Protein AF-A0A7T5CGI6-F1 (afdb_monomer_lite)

pLDDT: mean 94.91, std 3.3, range [75.25, 98.0]

Foldseek 3Di:
DDWAADPQQFIWDWDWDPDVPTDIDDTDGLAPVAGADNPWDKDWDDDPQKIKIWIAHPVRFIWIWIAHPVPGIDHTDTD

Secondary structure (DSSP, 8-state):
-EEEE-TT--EEEE---SSTTPPPPP-EES-TT-PPPTTS--EEEEETTEEEEEEE-TTS-EEEEEEETTTEEPPPEE-

Sequence (79 aa):
MTVAVSADGLLHAAFRPLVPGGEWTPLLAIDPYTAVSPAGGATVITQGDTVMVFAVLPDGRVCRSDYTPERGWSPLMAG

Structure (mmCIF, N/CA/C/O backbone):
data_AF-A0A7T5CGI6-F1
#
_entry.id   AF-A0A7T5CGI6-F1
#
loop_
_atom_site.group_PDB
_atom_site.id
_atom_site.type_symbol
_atom_site.label_atom_id
_atom_site.label_alt_id
_atom_site.label_comp_id
_atom_site.label_asym_id
_atom_site.label_entity_id
_atom_site.label_seq_id
_atom_site.pdbx_PDB_ins_code
_atom_site.Cartn_x
_atom_site.Cartn_y
_atom_site.Cartn_z
_atom_site.occupancy
_atom_site.B_iso_or_equiv
_atom_site.auth_seq_id
_atom_site.auth_comp_id
_atom_site.auth_asym_id
_atom_site.auth_atom_id
_atom_site.pdbx_PDB_model_num
ATOM 1 N N . MET A 1 1 ? 2.413 -0.392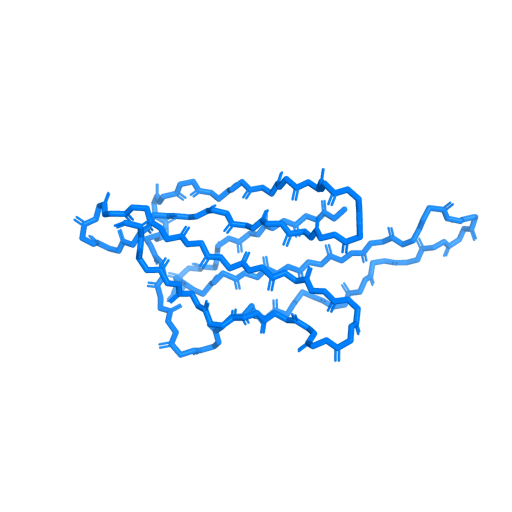 -10.446 1.00 88.81 1 MET A N 1
ATOM 2 C CA . MET A 1 1 ? 2.554 -0.601 -8.990 1.00 88.81 1 MET A CA 1
ATOM 3 C C . MET A 1 1 ? 1.218 -1.059 -8.434 1.00 88.81 1 MET A C 1
ATOM 5 O O . MET A 1 1 ? 0.201 -0.725 -9.028 1.00 88.81 1 MET A O 1
ATOM 9 N N . THR A 1 2 ? 1.222 -1.798 -7.329 1.00 94.19 2 THR A N 1
ATOM 10 C CA . THR A 1 2 ? 0.028 -2.061 -6.520 1.00 94.19 2 THR A CA 1
ATOM 11 C C . THR A 1 2 ? 0.317 -1.788 -5.048 1.00 94.19 2 THR A C 1
ATOM 13 O O . THR A 1 2 ? 1.472 -1.870 -4.625 1.00 94.19 2 THR A O 1
ATOM 16 N N . VAL A 1 3 ? -0.737 -1.497 -4.288 1.00 96.69 3 VAL A N 1
ATOM 17 C CA . VAL A 1 3 ? -0.706 -1.371 -2.828 1.00 96.69 3 VAL A CA 1
ATOM 18 C C . VAL A 1 3 ? -1.776 -2.255 -2.202 1.00 96.69 3 VAL A C 1
ATOM 20 O O . VAL A 1 3 ? -2.799 -2.524 -2.830 1.00 96.69 3 VAL A O 1
ATOM 23 N N . ALA A 1 4 ? -1.528 -2.726 -0.985 1.00 95.69 4 ALA A N 1
ATOM 24 C CA . ALA A 1 4 ? -2.470 -3.532 -0.219 1.00 95.69 4 ALA A CA 1
ATOM 25 C C . ALA A 1 4 ? -2.271 -3.299 1.280 1.00 95.69 4 ALA A C 1
ATOM 27 O O . ALA A 1 4 ? -1.155 -3.027 1.719 1.00 95.69 4 ALA A O 1
ATOM 28 N N . VAL A 1 5 ? -3.347 -3.432 2.052 1.00 96.69 5 VAL A N 1
ATOM 29 C CA . VAL A 1 5 ? -3.304 -3.400 3.518 1.00 96.69 5 VAL A CA 1
ATOM 30 C C . VAL A 1 5 ? -3.423 -4.830 4.027 1.00 96.69 5 VAL A C 1
ATOM 32 O O . VAL A 1 5 ? -4.319 -5.567 3.611 1.00 96.69 5 VAL A O 1
ATOM 35 N N . SER A 1 6 ? -2.497 -5.244 4.883 1.00 94.44 6 SER A N 1
ATOM 36 C CA . SER A 1 6 ? -2.522 -6.552 5.533 1.00 94.44 6 SER A CA 1
ATOM 37 C C . SER A 1 6 ? -3.497 -6.575 6.720 1.00 94.44 6 SER A C 1
ATOM 39 O O . SER A 1 6 ? -3.971 -5.542 7.192 1.00 94.44 6 SER A O 1
ATOM 41 N N . ALA A 1 7 ? -3.814 -7.770 7.227 1.00 93.12 7 ALA A N 1
ATOM 42 C CA . ALA A 1 7 ? -4.767 -7.933 8.331 1.00 93.12 7 ALA A CA 1
ATOM 43 C C . ALA A 1 7 ? -4.291 -7.308 9.659 1.00 93.12 7 ALA A C 1
ATOM 45 O O . ALA A 1 7 ? -5.115 -6.936 10.491 1.00 93.12 7 ALA A O 1
ATOM 46 N N . ASP A 1 8 ? -2.978 -7.174 9.848 1.00 93.12 8 ASP A N 1
ATOM 47 C CA . ASP A 1 8 ? -2.330 -6.467 10.959 1.00 93.12 8 ASP A CA 1
ATOM 48 C C . ASP A 1 8 ? -2.203 -4.949 10.721 1.00 93.12 8 ASP A C 1
ATOM 50 O O . ASP A 1 8 ? -1.663 -4.233 11.561 1.00 93.12 8 ASP A O 1
ATOM 54 N N . GLY A 1 9 ? -2.746 -4.439 9.611 1.00 96.12 9 GLY A N 1
ATOM 55 C CA . GLY A 1 9 ? -2.821 -3.010 9.316 1.00 96.12 9 GLY A CA 1
ATOM 56 C C . GLY A 1 9 ? -1.552 -2.425 8.700 1.00 96.12 9 GLY A C 1
ATOM 57 O O . GLY A 1 9 ? -1.462 -1.207 8.575 1.00 96.12 9 GLY A O 1
ATOM 58 N N . LEU A 1 10 ? -0.574 -3.236 8.292 1.00 96.69 10 LEU A N 1
ATOM 59 C CA . LEU A 1 10 ? 0.590 -2.724 7.573 1.00 96.69 10 LEU A CA 1
ATOM 60 C C . LEU A 1 10 ? 0.231 -2.434 6.115 1.00 96.69 10 LEU A C 1
ATOM 62 O O . LEU A 1 10 ? -0.449 -3.201 5.431 1.00 96.69 10 LEU A O 1
ATOM 66 N N . LEU A 1 11 ? 0.698 -1.288 5.627 1.00 97.44 11 LEU A N 1
ATOM 67 C CA . LEU A 1 11 ? 0.538 -0.903 4.234 1.00 97.44 11 LEU A CA 1
ATOM 68 C C . LEU A 1 11 ? 1.731 -1.412 3.431 1.00 97.44 11 LEU A C 1
ATOM 70 O O . LEU A 1 11 ? 2.879 -1.073 3.723 1.00 97.44 11 LEU A O 1
ATOM 74 N N . HIS A 1 12 ? 1.455 -2.201 2.399 1.00 97.38 12 HIS A N 1
ATOM 75 C CA . HIS A 1 12 ? 2.465 -2.802 1.545 1.00 97.38 12 HIS A CA 1
ATOM 76 C C . HIS A 1 12 ? 2.400 -2.284 0.112 1.00 97.38 12 HIS A C 1
ATOM 78 O O . HIS A 1 12 ? 1.327 -1.957 -0.399 1.00 97.38 12 HIS A O 1
ATOM 84 N N . ALA A 1 13 ? 3.548 -2.302 -0.563 1.00 97.25 13 ALA A N 1
ATOM 85 C CA . ALA A 1 13 ? 3.666 -2.021 -1.985 1.00 97.25 13 ALA A CA 1
ATOM 86 C C . ALA A 1 13 ? 4.462 -3.109 -2.713 1.00 97.25 13 ALA A C 1
ATOM 88 O O . ALA A 1 13 ? 5.400 -3.700 -2.174 1.00 97.25 13 ALA A O 1
ATOM 89 N N . ALA A 1 14 ? 4.097 -3.333 -3.972 1.00 95.94 14 ALA A N 1
ATOM 90 C CA . ALA A 1 14 ? 4.878 -4.117 -4.919 1.00 95.94 14 ALA A CA 1
ATOM 91 C C . ALA A 1 14 ? 4.859 -3.445 -6.295 1.00 95.94 14 ALA A C 1
ATOM 93 O O . ALA A 1 14 ? 3.871 -2.813 -6.701 1.00 95.94 14 ALA A O 1
ATOM 94 N N . PHE A 1 15 ? 5.945 -3.596 -7.046 1.00 92.81 15 PHE A N 1
ATOM 95 C CA . PHE A 1 15 ? 6.031 -3.108 -8.414 1.00 92.81 15 PHE A CA 1
ATOM 96 C C . PHE A 1 15 ? 6.390 -4.230 -9.376 1.00 92.81 15 PHE A C 1
ATOM 98 O O . PHE A 1 15 ? 6.954 -5.255 -9.010 1.00 92.81 15 PHE A O 1
ATOM 105 N N . ARG A 1 16 ? 6.017 -4.018 -10.633 1.00 94.44 16 ARG A N 1
ATOM 106 C CA . ARG A 1 16 ? 6.357 -4.889 -11.746 1.00 94.44 16 ARG A CA 1
ATOM 107 C C . ARG A 1 16 ? 6.839 -4.001 -12.887 1.00 94.44 16 ARG A C 1
ATOM 109 O O . ARG A 1 16 ? 6.088 -3.099 -13.271 1.00 94.44 16 ARG A O 1
ATOM 116 N N . PRO A 1 17 ? 8.052 -4.216 -13.416 1.00 91.12 17 PRO A N 1
ATOM 117 C CA . PRO A 1 17 ? 8.535 -3.468 -14.563 1.00 91.12 17 PRO A CA 1
ATOM 118 C C . PRO A 1 17 ? 7.727 -3.835 -15.815 1.00 91.12 17 PRO A C 1
ATOM 120 O O . PRO A 1 17 ? 7.369 -4.995 -16.028 1.00 91.12 17 PRO A O 1
ATOM 123 N N . LEU A 1 18 ? 7.441 -2.839 -16.655 1.00 91.25 18 LEU A N 1
ATOM 124 C CA . LEU A 1 18 ? 6.682 -3.003 -17.900 1.00 91.25 18 LEU A CA 1
ATOM 125 C C . LEU A 1 18 ? 7.591 -3.459 -19.050 1.00 91.25 18 LEU A C 1
ATOM 127 O O . LEU A 1 18 ? 7.698 -2.802 -20.081 1.00 91.25 18 LEU A O 1
ATOM 131 N N . VAL A 1 19 ? 8.266 -4.589 -18.849 1.00 95.38 19 VAL A N 1
ATOM 132 C CA . VAL A 1 19 ? 9.140 -5.235 -19.838 1.00 95.38 19 VAL A CA 1
ATOM 133 C C . VAL A 1 19 ? 8.692 -6.681 -20.074 1.00 95.38 19 VAL A C 1
ATOM 135 O O . VAL A 1 19 ? 8.083 -7.281 -19.178 1.00 95.38 19 VAL A O 1
ATOM 138 N N . PRO A 1 20 ? 8.969 -7.277 -21.250 1.00 97.00 20 PRO A N 1
ATOM 139 C CA . PRO A 1 20 ? 8.700 -8.693 -21.483 1.00 97.00 20 PRO A CA 1
ATOM 140 C C . PRO A 1 20 ? 9.365 -9.563 -20.409 1.00 97.00 20 PRO A C 1
ATOM 142 O O . PRO A 1 20 ? 10.546 -9.399 -20.120 1.00 97.00 20 PRO A O 1
ATOM 145 N N . GLY A 1 21 ? 8.593 -10.462 -19.794 1.00 96.25 21 GLY A N 1
ATOM 146 C CA . GLY A 1 21 ? 9.079 -11.320 -18.706 1.00 96.25 21 GLY A CA 1
ATOM 147 C C . GLY A 1 21 ? 9.258 -10.630 -17.347 1.00 96.25 21 GLY A C 1
ATOM 148 O O . GLY A 1 21 ? 9.732 -11.273 -16.421 1.00 96.25 21 GLY A O 1
ATOM 149 N N . GLY A 1 22 ? 8.872 -9.358 -17.187 1.00 96.25 22 GLY A N 1
ATOM 150 C CA . GLY A 1 22 ? 8.974 -8.660 -15.904 1.00 96.25 22 GLY A CA 1
ATOM 151 C C . GLY A 1 22 ? 8.174 -9.353 -14.796 1.00 96.25 22 GLY A C 1
ATOM 152 O O . GLY A 1 22 ? 6.968 -9.585 -14.953 1.00 96.25 22 GLY A O 1
ATOM 153 N N . GLU A 1 23 ? 8.834 -9.646 -13.679 1.00 97.25 23 GLU A N 1
ATOM 154 C CA . GLU A 1 23 ? 8.234 -10.252 -12.487 1.00 97.25 23 GLU A CA 1
ATOM 155 C C . GLU A 1 23 ? 7.817 -9.193 -11.463 1.00 97.25 23 GLU A C 1
ATOM 157 O O . GLU A 1 23 ? 8.299 -8.058 -11.467 1.00 97.25 23 GLU A O 1
ATOM 162 N N . TRP A 1 24 ? 6.881 -9.557 -10.591 1.00 96.88 24 TRP A N 1
ATOM 163 C CA . TRP A 1 24 ? 6.556 -8.733 -9.434 1.00 96.88 24 TRP A CA 1
ATOM 164 C C . TRP A 1 24 ? 7.689 -8.787 -8.417 1.00 96.88 24 TRP A C 1
ATOM 166 O O . TRP A 1 24 ? 8.236 -9.853 -8.141 1.00 96.88 24 TRP A O 1
ATOM 176 N N . THR A 1 25 ? 7.996 -7.650 -7.802 1.00 95.38 25 THR A N 1
ATOM 177 C CA . THR A 1 25 ? 8.806 -7.646 -6.586 1.00 95.38 25 THR A CA 1
ATOM 178 C C . THR A 1 25 ? 8.059 -8.299 -5.427 1.00 95.38 25 THR A C 1
ATOM 180 O O . THR A 1 25 ? 6.823 -8.343 -5.440 1.00 95.38 25 THR A O 1
ATOM 183 N N . PRO A 1 26 ? 8.776 -8.731 -4.374 1.00 95.50 26 PRO A N 1
ATOM 184 C CA . PRO A 1 26 ? 8.145 -9.063 -3.107 1.00 95.50 26 PRO A CA 1
ATOM 185 C C . PRO A 1 26 ? 7.239 -7.929 -2.621 1.00 95.50 26 PRO A C 1
ATOM 187 O O . PRO A 1 26 ? 7.509 -6.747 -2.859 1.00 95.50 26 PRO A O 1
ATOM 190 N N . LEU A 1 27 ? 6.167 -8.308 -1.932 1.00 95.00 27 LEU A N 1
ATOM 191 C CA . LEU A 1 27 ? 5.269 -7.375 -1.270 1.00 95.00 27 LEU A CA 1
ATOM 192 C C . LEU A 1 27 ? 5.927 -6.908 0.036 1.00 95.00 27 LEU A C 1
ATOM 194 O O . LEU A 1 27 ? 6.057 -7.688 0.977 1.00 95.00 27 LEU A O 1
ATOM 198 N N . LEU A 1 28 ? 6.373 -5.652 0.083 1.00 96.19 28 LEU A N 1
ATOM 199 C CA . LEU A 1 28 ? 7.131 -5.091 1.209 1.00 96.19 28 LEU A CA 1
ATOM 200 C C . LEU A 1 28 ? 6.334 -3.996 1.913 1.00 96.19 28 LEU A C 1
ATOM 202 O O . LEU A 1 28 ? 5.576 -3.277 1.266 1.00 96.19 28 LEU A O 1
ATOM 206 N N . ALA A 1 29 ? 6.505 -3.878 3.231 1.00 97.12 29 ALA A N 1
ATOM 207 C CA . ALA A 1 29 ? 5.890 -2.805 4.009 1.00 97.12 29 ALA A CA 1
ATOM 208 C C . ALA A 1 29 ? 6.488 -1.443 3.612 1.00 97.12 29 ALA A C 1
ATOM 210 O O . ALA A 1 29 ? 7.704 -1.320 3.466 1.00 97.12 29 ALA A O 1
ATOM 211 N N . ILE A 1 30 ? 5.627 -0.437 3.442 1.00 97.31 30 ILE A N 1
ATOM 212 C CA . ILE A 1 30 ? 6.007 0.956 3.158 1.00 97.31 30 ILE A CA 1
ATOM 213 C C . ILE A 1 30 ? 6.614 1.599 4.410 1.00 97.31 30 ILE A C 1
ATOM 215 O O . ILE A 1 30 ? 7.687 2.190 4.352 1.00 97.31 30 ILE A O 1
ATOM 219 N N . ASP A 1 31 ? 5.935 1.435 5.544 1.00 96.88 31 ASP A N 1
ATOM 220 C CA . ASP A 1 31 ? 6.372 1.868 6.868 1.00 96.88 31 ASP A CA 1
ATOM 221 C C . ASP A 1 31 ? 6.016 0.752 7.865 1.00 96.88 31 ASP A C 1
ATOM 223 O O . ASP A 1 31 ? 4.837 0.566 8.175 1.00 96.88 31 ASP A O 1
ATOM 227 N N . PRO A 1 32 ? 6.996 -0.041 8.337 1.00 95.81 32 PRO A N 1
ATOM 228 C CA . PRO A 1 32 ? 6.726 -1.188 9.199 1.00 95.81 32 PRO A CA 1
ATOM 229 C C . PRO A 1 32 ? 6.362 -0.791 10.638 1.00 95.81 32 PRO A C 1
ATOM 231 O O . PRO A 1 32 ? 6.087 -1.671 11.452 1.00 95.81 32 PRO A O 1
ATOM 234 N N . TYR A 1 33 ? 6.382 0.503 10.974 1.00 95.38 33 TYR A N 1
ATOM 235 C CA . TYR A 1 33 ? 6.125 1.001 12.326 1.00 95.38 33 TYR A CA 1
ATOM 236 C C . TYR A 1 33 ? 4.760 1.678 12.471 1.00 95.38 33 TYR A C 1
ATOM 238 O O . TYR A 1 33 ? 4.328 1.935 13.596 1.00 95.38 33 TYR A O 1
ATOM 246 N N . THR A 1 34 ? 4.070 1.938 11.359 1.00 95.69 34 THR A N 1
ATOM 247 C CA . THR A 1 34 ? 2.796 2.660 11.344 1.00 95.69 34 THR A CA 1
ATOM 248 C C . THR A 1 34 ? 1.691 1.787 10.762 1.00 95.69 34 THR A C 1
ATOM 250 O O . THR A 1 34 ? 1.706 1.446 9.581 1.00 95.69 34 THR A O 1
ATOM 253 N N . ALA A 1 35 ? 0.694 1.468 11.588 1.00 96.19 35 ALA A N 1
ATOM 254 C CA . ALA A 1 35 ? -0.500 0.760 11.145 1.00 96.19 35 ALA A CA 1
ATOM 255 C C . ALA A 1 35 ? -1.553 1.729 10.581 1.00 96.19 35 ALA A C 1
ATOM 257 O O . ALA A 1 35 ? -1.824 2.792 11.147 1.00 96.19 35 ALA A O 1
ATOM 258 N N . VAL A 1 36 ? -2.190 1.322 9.488 1.00 97.62 36 VAL A N 1
ATOM 259 C CA . VAL A 1 36 ? -3.395 1.928 8.918 1.00 97.62 36 VAL A CA 1
ATOM 260 C C . VAL A 1 36 ? -4.619 1.076 9.271 1.00 97.62 36 VAL A C 1
ATOM 262 O O . VAL A 1 36 ? -4.507 -0.040 9.776 1.00 97.62 36 VAL A O 1
ATOM 265 N N . SER A 1 37 ? -5.817 1.600 9.033 1.00 96.75 37 SER A N 1
ATOM 266 C CA . SER A 1 37 ? -7.057 0.854 9.224 1.00 96.75 37 SER A CA 1
ATOM 267 C C . SER A 1 37 ? -7.151 -0.300 8.213 1.00 96.75 37 SER A C 1
ATOM 269 O O . SER A 1 37 ? -7.162 -0.033 7.009 1.00 96.75 37 SER A O 1
ATOM 271 N N . PRO A 1 38 ? -7.310 -1.564 8.652 1.00 93.94 38 PRO A N 1
ATOM 272 C CA . PRO A 1 38 ? -7.492 -2.703 7.747 1.00 93.94 38 PRO A CA 1
ATOM 273 C C . PRO A 1 38 ? -8.852 -2.691 7.031 1.00 93.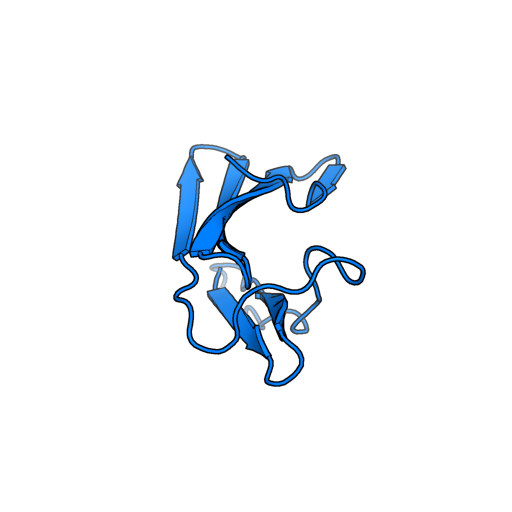94 38 PRO A C 1
ATOM 275 O O . PRO A 1 38 ? -9.029 -3.369 6.024 1.00 93.94 38 PRO A O 1
ATOM 278 N N . ALA A 1 39 ? -9.816 -1.913 7.536 1.00 90.00 39 ALA A N 1
ATOM 279 C CA . ALA A 1 39 ? -11.097 -1.662 6.873 1.00 90.00 39 ALA A CA 1
ATOM 280 C C . ALA A 1 39 ? -11.058 -0.422 5.957 1.00 90.00 39 ALA A C 1
ATOM 282 O O . ALA A 1 39 ? -12.036 -0.133 5.266 1.00 90.00 39 ALA A O 1
ATOM 283 N N . GLY A 1 40 ? -9.958 0.338 5.979 1.00 86.19 40 GLY A N 1
ATOM 284 C CA . GLY A 1 40 ? -9.750 1.508 5.136 1.00 86.19 40 GLY A CA 1
ATOM 285 C C . GLY A 1 40 ? -9.315 1.134 3.720 1.00 86.19 40 GLY A C 1
ATOM 286 O O . GLY A 1 40 ? -8.735 0.078 3.477 1.00 86.19 40 GLY A O 1
ATOM 287 N N . GLY A 1 41 ? -9.579 2.027 2.766 1.00 88.25 41 GLY A N 1
ATOM 288 C CA . GLY A 1 41 ? -9.027 1.912 1.418 1.00 88.25 41 GLY A CA 1
ATOM 289 C C . GLY A 1 41 ? -7.575 2.391 1.356 1.00 88.25 41 GLY A C 1
ATOM 290 O O . GLY A 1 41 ? -7.176 3.278 2.111 1.00 88.25 41 GLY A O 1
ATOM 291 N N . ALA A 1 42 ? -6.813 1.849 0.406 1.00 95.88 42 ALA A N 1
ATOM 292 C CA . ALA A 1 42 ? -5.511 2.371 0.007 1.00 95.88 42 ALA A CA 1
ATOM 293 C C . ALA A 1 42 ? -5.523 2.693 -1.491 1.00 95.88 42 ALA A C 1
ATOM 295 O O . ALA A 1 42 ? -6.043 1.919 -2.294 1.00 95.88 42 ALA A O 1
ATOM 296 N N . THR A 1 43 ? -4.964 3.840 -1.870 1.00 96.50 43 THR A N 1
ATOM 297 C CA . THR A 1 43 ? -4.857 4.273 -3.270 1.00 96.50 43 THR A CA 1
ATOM 298 C C . THR A 1 43 ? -3.434 4.707 -3.570 1.00 96.50 43 THR A C 1
ATOM 300 O O . THR A 1 43 ? -2.780 5.324 -2.733 1.00 96.50 43 THR A O 1
ATOM 303 N N . VAL A 1 44 ? -2.967 4.413 -4.781 1.00 96.50 44 VAL A N 1
ATOM 304 C CA . VAL A 1 44 ? -1.665 4.848 -5.285 1.00 96.50 44 VAL A CA 1
ATOM 305 C C . VAL A 1 44 ? -1.838 5.793 -6.471 1.00 96.50 44 VAL A C 1
ATOM 307 O O . VAL A 1 44 ? -2.678 5.562 -7.340 1.00 96.50 44 VAL A O 1
ATOM 310 N N . ILE A 1 45 ? -1.031 6.849 -6.507 1.00 95.81 45 ILE A N 1
ATOM 311 C CA . ILE A 1 45 ? -0.951 7.823 -7.597 1.00 95.81 45 ILE A CA 1
ATOM 312 C C . ILE A 1 45 ? 0.516 7.954 -8.005 1.00 95.81 45 ILE A C 1
ATOM 314 O O . ILE A 1 45 ? 1.408 7.941 -7.162 1.00 95.81 45 ILE A O 1
ATOM 318 N N . THR A 1 46 ? 0.780 8.102 -9.298 1.00 93.62 46 THR A N 1
ATOM 319 C CA . THR A 1 46 ? 2.124 8.379 -9.816 1.00 93.62 46 THR A CA 1
ATOM 320 C C . THR A 1 46 ? 2.122 9.728 -10.523 1.00 93.62 46 THR A C 1
ATOM 322 O O . THR A 1 46 ? 1.249 9.988 -11.351 1.00 93.62 46 THR A O 1
ATOM 325 N N . GLN A 1 47 ? 3.086 10.586 -10.191 1.00 92.88 47 GLN A N 1
ATOM 326 C CA . GLN A 1 47 ? 3.274 11.903 -10.794 1.00 92.88 47 GLN A CA 1
ATOM 327 C C . GLN A 1 47 ? 4.764 12.124 -11.076 1.00 92.88 47 GLN A C 1
ATOM 329 O O . GLN A 1 47 ? 5.545 12.390 -10.164 1.00 92.88 47 GLN A O 1
ATOM 334 N N . GLY A 1 48 ? 5.156 12.017 -12.349 1.00 90.75 48 GLY A N 1
ATOM 335 C CA . GLY A 1 48 ? 6.572 11.986 -12.721 1.00 90.75 48 GLY A CA 1
ATOM 336 C C . GLY A 1 48 ? 7.273 10.791 -12.072 1.00 90.75 48 GLY A C 1
ATOM 337 O O . GLY A 1 48 ? 6.737 9.683 -12.100 1.00 90.75 48 GLY A O 1
ATOM 338 N N . ASP A 1 49 ? 8.423 11.040 -11.448 1.00 90.88 49 ASP A N 1
ATOM 339 C CA . ASP A 1 49 ? 9.207 10.017 -10.740 1.00 90.88 49 ASP A CA 1
ATOM 340 C C . ASP A 1 49 ? 8.750 9.791 -9.289 1.00 90.88 49 ASP A C 1
ATOM 342 O O . ASP A 1 49 ? 9.282 8.926 -8.591 1.00 90.88 49 ASP A O 1
ATOM 346 N N . THR A 1 50 ? 7.744 10.540 -8.829 1.00 94.62 50 THR A N 1
ATOM 347 C CA . THR A 1 50 ? 7.188 10.396 -7.484 1.00 94.62 50 THR A CA 1
ATOM 348 C C . THR A 1 50 ? 5.977 9.478 -7.507 1.00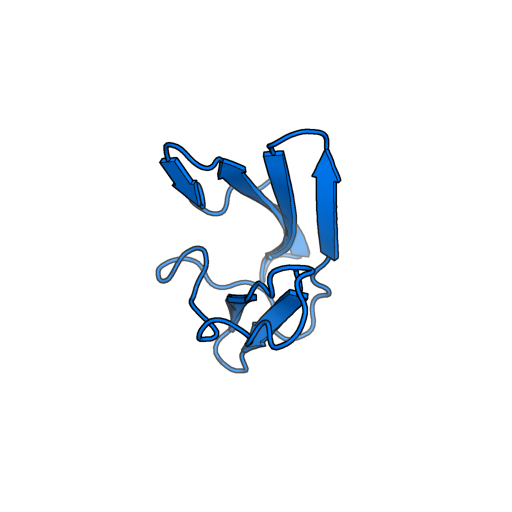 94.62 50 THR A C 1
ATOM 350 O O . THR A 1 50 ? 5.030 9.663 -8.281 1.00 94.62 50 THR A O 1
ATOM 353 N N . VAL A 1 51 ? 5.960 8.519 -6.590 1.00 96.06 51 VAL A N 1
ATOM 354 C CA . VAL A 1 51 ? 4.771 7.724 -6.290 1.00 96.06 51 VAL A CA 1
ATOM 355 C C . VAL A 1 51 ? 4.238 8.138 -4.928 1.00 96.06 51 VAL A C 1
ATOM 357 O O . VAL A 1 51 ? 4.991 8.228 -3.971 1.00 96.06 51 VAL A O 1
ATOM 360 N N . MET A 1 52 ? 2.935 8.361 -4.839 1.00 97.19 52 MET A N 1
ATOM 361 C CA . MET A 1 52 ? 2.242 8.744 -3.615 1.00 97.19 52 MET A CA 1
ATOM 362 C C . MET A 1 52 ? 1.242 7.653 -3.261 1.00 97.19 52 MET A C 1
ATOM 364 O O . MET A 1 52 ? 0.468 7.217 -4.118 1.00 97.19 52 MET A O 1
ATOM 368 N N . VAL A 1 53 ? 1.228 7.232 -2.003 1.00 97.81 53 VAL A N 1
ATOM 369 C CA . VAL A 1 53 ? 0.236 6.293 -1.480 1.00 97.81 53 VAL A CA 1
ATOM 370 C C . VAL A 1 53 ? -0.557 6.976 -0.387 1.00 97.81 53 VAL A C 1
ATOM 372 O O . VAL A 1 53 ? 0.014 7.593 0.507 1.00 97.81 53 VAL A O 1
ATOM 375 N N . PHE A 1 54 ? -1.875 6.842 -0.469 1.00 97.44 54 PHE A N 1
ATOM 376 C CA . PHE A 1 54 ? -2.827 7.358 0.500 1.00 97.44 54 PHE A CA 1
ATOM 377 C C . PHE A 1 54 ? -3.563 6.197 1.154 1.00 97.44 54 PHE A C 1
ATOM 379 O O . PHE A 1 54 ? -3.994 5.269 0.464 1.00 97.44 54 PHE A O 1
ATOM 386 N N . ALA A 1 55 ? -3.726 6.265 2.469 1.00 97.75 55 ALA A N 1
ATOM 387 C CA . ALA A 1 55 ? -4.482 5.302 3.258 1.00 97.75 55 ALA A CA 1
ATOM 388 C C . ALA A 1 55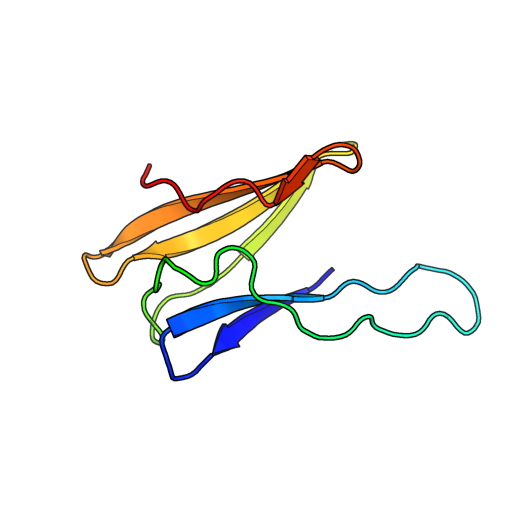 ? -5.227 6.019 4.392 1.00 97.75 55 ALA A C 1
ATOM 390 O O . ALA A 1 55 ? -5.118 7.236 4.551 1.00 97.75 55 ALA A O 1
ATOM 391 N N . VAL A 1 56 ? -6.006 5.271 5.170 1.00 97.31 56 VAL A N 1
ATOM 392 C CA . VAL A 1 56 ? -6.772 5.803 6.304 1.00 97.31 56 VAL A CA 1
ATOM 393 C C . VAL A 1 56 ? -6.202 5.232 7.593 1.00 97.31 56 VAL A C 1
ATOM 395 O O . VAL A 1 56 ? -6.124 4.018 7.740 1.00 97.31 56 VAL A O 1
ATOM 398 N N . LEU A 1 57 ? -5.808 6.088 8.530 1.00 96.25 57 LEU A N 1
ATOM 399 C CA . LEU A 1 57 ? -5.367 5.701 9.868 1.00 96.25 57 LEU A CA 1
ATOM 400 C C . LEU A 1 57 ? -6.531 5.116 10.690 1.00 96.25 57 LEU A C 1
ATOM 402 O O . LEU A 1 57 ? -7.697 5.371 10.380 1.00 96.25 57 LEU A O 1
ATOM 406 N N . PRO A 1 58 ? -6.257 4.364 11.774 1.00 94.81 58 PRO A N 1
ATOM 407 C CA . PRO A 1 58 ? -7.310 3.824 12.640 1.00 94.81 58 PRO A CA 1
ATOM 408 C C . PRO A 1 58 ? -8.248 4.884 13.243 1.00 94.81 58 PRO A C 1
ATOM 410 O O . PRO A 1 58 ? -9.390 4.573 13.568 1.00 94.81 58 PRO A O 1
ATOM 413 N N . ASP A 1 59 ? -7.789 6.133 13.367 1.00 94.00 59 ASP A N 1
ATOM 414 C CA . ASP A 1 59 ? -8.579 7.273 13.855 1.00 94.00 59 ASP A CA 1
ATOM 415 C C . ASP A 1 59 ? -9.432 7.958 12.765 1.00 94.00 59 ASP A C 1
ATOM 417 O O . ASP A 1 59 ? -10.103 8.954 13.035 1.00 94.00 59 ASP A O 1
ATOM 421 N N . GLY A 1 60 ? -9.419 7.431 11.537 1.00 93.31 60 GLY A N 1
ATOM 422 C CA . GLY A 1 60 ? -10.188 7.940 10.404 1.00 93.31 60 GLY A CA 1
ATOM 423 C C . GLY A 1 60 ? -9.512 9.062 9.615 1.00 93.31 60 GLY A C 1
ATOM 424 O O . GLY A 1 60 ? -10.058 9.485 8.595 1.00 93.31 60 GLY A O 1
ATOM 425 N N . ARG A 1 61 ? -8.331 9.542 10.026 1.00 95.25 61 ARG A N 1
ATOM 426 C CA . ARG A 1 61 ? -7.578 10.539 9.249 1.00 95.25 61 ARG A CA 1
ATOM 427 C C . ARG A 1 61 ? -6.886 9.903 8.050 1.00 95.25 61 ARG A C 1
ATOM 429 O O . ARG A 1 61 ? -6.458 8.754 8.099 1.00 95.25 61 ARG A O 1
A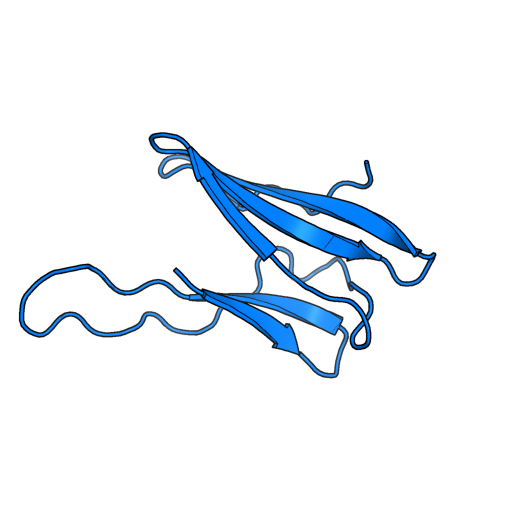TOM 436 N N . VAL A 1 62 ? -6.734 10.668 6.974 1.00 96.50 62 VAL A N 1
ATOM 437 C CA . VAL A 1 62 ? -5.931 10.242 5.822 1.00 96.50 62 VAL A CA 1
ATOM 438 C C . VAL A 1 62 ? -4.452 10.368 6.174 1.00 96.50 62 VAL A C 1
ATOM 440 O O . VAL A 1 62 ? -4.034 11.357 6.773 1.00 96.50 62 VAL A O 1
ATOM 443 N N . CYS A 1 63 ? -3.654 9.383 5.783 1.00 97.38 63 CYS A N 1
ATOM 444 C CA . CYS A 1 63 ? -2.202 9.472 5.792 1.00 97.38 63 CYS A CA 1
ATOM 445 C C . CYS A 1 63 ? -1.633 9.298 4.385 1.00 97.38 63 CYS A C 1
ATOM 447 O O . CYS A 1 63 ? -2.296 8.780 3.481 1.00 97.38 63 CYS A O 1
ATOM 449 N N . ARG A 1 64 ? -0.393 9.753 4.213 1.00 97.25 64 ARG A N 1
ATOM 450 C CA . ARG A 1 64 ? 0.339 9.717 2.951 1.00 97.25 64 ARG A CA 1
ATOM 451 C C . ARG A 1 64 ? 1.778 9.256 3.163 1.00 97.25 64 ARG A C 1
ATOM 453 O O . ARG A 1 64 ? 2.401 9.616 4.160 1.00 97.25 64 ARG A O 1
ATOM 460 N N . SER A 1 65 ? 2.302 8.504 2.201 1.00 98.00 65 SER A N 1
ATOM 461 C CA . SER A 1 65 ? 3.732 8.226 2.044 1.00 98.00 65 SER A CA 1
ATOM 462 C C . SER A 1 65 ? 4.142 8.427 0.586 1.00 98.00 65 SER A C 1
ATOM 464 O O . SER A 1 65 ? 3.379 8.102 -0.329 1.00 98.00 65 SER A O 1
ATOM 466 N N . ASP A 1 66 ? 5.343 8.964 0.388 1.00 97.12 66 ASP A N 1
ATOM 467 C CA . ASP A 1 66 ? 5.920 9.252 -0.919 1.00 97.12 66 ASP A CA 1
ATOM 468 C C . ASP A 1 66 ? 7.133 8.363 -1.172 1.00 97.12 66 ASP A C 1
ATOM 470 O O . ASP A 1 66 ? 7.989 8.204 -0.306 1.00 97.12 66 ASP A O 1
ATOM 474 N N . TYR A 1 67 ? 7.234 7.823 -2.380 1.00 96.88 67 TYR A N 1
ATOM 475 C CA . TYR A 1 67 ? 8.413 7.126 -2.871 1.00 96.88 67 TYR A CA 1
ATOM 476 C C . TYR A 1 67 ? 9.129 7.971 -3.916 1.00 96.88 67 TYR A C 1
ATOM 478 O O . TYR A 1 67 ? 8.504 8.435 -4.876 1.00 96.88 67 TYR A O 1
ATOM 486 N N . THR A 1 68 ? 10.449 8.087 -3.763 1.00 95.31 68 THR A N 1
ATOM 487 C CA . THR A 1 68 ? 11.355 8.506 -4.841 1.00 95.31 68 THR A CA 1
ATOM 488 C C . THR A 1 68 ? 12.459 7.463 -5.034 1.00 95.31 68 THR A C 1
ATOM 490 O O . THR A 1 68 ? 12.826 6.783 -4.068 1.00 95.31 68 THR A O 1
ATOM 493 N N . PRO A 1 69 ? 13.026 7.321 -6.246 1.00 90.62 69 PRO A N 1
ATOM 494 C CA . PRO A 1 69 ? 14.093 6.352 -6.507 1.00 90.62 69 PRO A CA 1
ATOM 495 C C . PRO A 1 69 ? 15.315 6.503 -5.588 1.00 90.62 69 PRO A C 1
ATOM 497 O O . PRO A 1 69 ? 15.963 5.516 -5.249 1.00 90.62 69 PRO A O 1
ATOM 500 N N . GLU A 1 70 ? 15.625 7.727 -5.158 1.00 94.00 70 GLU A N 1
ATOM 501 C CA . GLU A 1 70 ? 16.822 8.054 -4.376 1.00 94.00 70 GLU A CA 1
ATOM 502 C C . GLU A 1 70 ? 16.652 7.786 -2.879 1.00 94.00 70 GLU A C 1
ATOM 504 O O . GLU A 1 70 ? 17.643 7.594 -2.175 1.00 94.00 70 GLU A O 1
ATOM 509 N N . ARG A 1 71 ? 15.414 7.829 -2.370 1.00 94.06 71 ARG A N 1
ATOM 510 C CA . ARG A 1 71 ? 15.124 7.761 -0.927 1.00 94.06 71 ARG A CA 1
ATOM 511 C C . ARG A 1 71 ? 14.285 6.559 -0.522 1.00 94.06 71 ARG A C 1
ATOM 513 O O . ARG A 1 71 ? 14.257 6.225 0.659 1.00 94.06 71 ARG A O 1
ATOM 520 N N . GLY A 1 72 ? 13.625 5.904 -1.471 1.00 94.88 72 GLY A N 1
ATOM 521 C CA . GLY A 1 72 ? 12.596 4.927 -1.157 1.00 94.88 72 GLY A CA 1
ATOM 522 C C . GLY A 1 72 ? 11.358 5.595 -0.559 1.00 94.88 72 GLY A C 1
ATOM 523 O O . GLY A 1 72 ? 11.084 6.764 -0.832 1.00 94.88 72 GLY A O 1
ATOM 524 N N . TRP A 1 73 ? 10.607 4.835 0.237 1.00 96.62 73 TRP A N 1
ATOM 525 C CA . TRP A 1 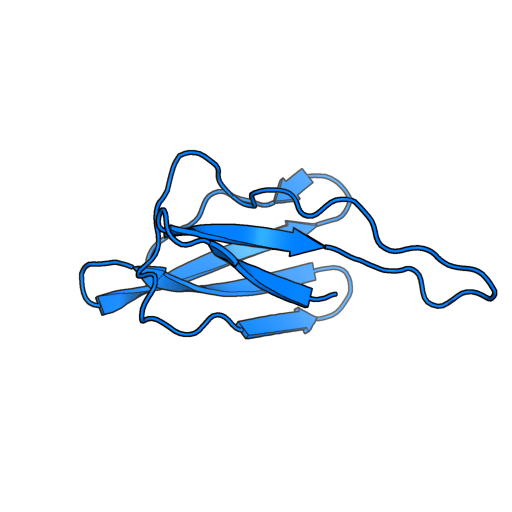73 ? 9.396 5.310 0.903 1.00 96.62 73 TRP A CA 1
ATOM 526 C C . TRP A 1 73 ? 9.709 6.249 2.071 1.00 96.62 73 TRP A C 1
ATOM 528 O O . TRP A 1 73 ? 10.561 5.956 2.910 1.00 96.62 73 TRP A O 1
ATOM 538 N N . SER A 1 74 ? 8.974 7.356 2.162 1.00 97.31 74 SER A N 1
ATOM 539 C CA . SER A 1 74 ? 8.904 8.170 3.373 1.00 97.31 74 SER A CA 1
ATOM 540 C C . SER A 1 74 ? 8.051 7.476 4.445 1.00 97.31 74 SER A C 1
ATOM 542 O O . SER A 1 74 ? 7.176 6.676 4.106 1.00 97.31 74 SER A O 1
ATOM 544 N N . PRO A 1 75 ? 8.205 7.831 5.732 1.00 97.06 75 PRO A N 1
ATOM 545 C CA . PRO A 1 75 ? 7.250 7.426 6.761 1.00 97.06 75 PRO A CA 1
ATOM 546 C C . PRO A 1 75 ? 5.817 7.836 6.406 1.00 97.06 75 PRO A C 1
ATOM 548 O O . PRO A 1 75 ? 5.609 8.808 5.666 1.00 97.06 75 PRO A O 1
ATOM 551 N N . LEU A 1 76 ? 4.835 7.115 6.950 1.00 97.25 76 LEU A N 1
ATOM 552 C CA . LEU A 1 76 ? 3.431 7.497 6.822 1.00 97.25 76 LEU A CA 1
ATOM 553 C C . LEU A 1 76 ? 3.143 8.721 7.696 1.00 97.25 76 LEU A C 1
ATOM 555 O O . LEU A 1 76 ? 3.297 8.685 8.914 1.00 97.25 76 LEU A O 1
ATOM 559 N N . MET A 1 77 ? 2.681 9.800 7.070 1.00 95.19 77 MET A N 1
ATOM 560 C CA . MET A 1 77 ? 2.360 11.056 7.748 1.00 95.19 77 MET A CA 1
ATOM 561 C C . MET A 1 77 ? 0.868 11.354 7.627 1.00 95.19 77 MET A C 1
ATOM 563 O O . MET A 1 77 ? 0.305 11.257 6.536 1.00 95.19 77 MET A O 1
ATOM 567 N N . ALA A 1 78 ? 0.224 11.713 8.740 1.00 91.12 78 ALA A N 1
ATOM 568 C CA . ALA A 1 78 ? -1.159 12.187 8.729 1.00 91.12 78 ALA A CA 1
ATOM 569 C C . ALA A 1 78 ? -1.265 13.513 7.955 1.00 91.12 78 ALA A C 1
ATOM 571 O O . ALA A 1 78 ? -0.394 14.377 8.097 1.00 91.12 78 ALA A O 1
ATOM 572 N N . GLY A 1 79 ? -2.316 13.640 7.142 1.00 75.25 79 GLY A N 1
ATOM 573 C CA . GLY A 1 79 ? -2.713 14.890 6.490 1.00 75.25 79 GLY A CA 1
ATOM 574 C C . GLY A 1 79 ? -3.531 15.808 7.387 1.00 75.25 79 GLY A C 1
ATOM 575 O O . GLY A 1 79 ? -3.974 15.364 8.474 1.00 75.25 79 GLY A O 1
#

Radius of gyration: 12.55 Å; chains: 1; bounding box: 28×26×35 Å